Protein AF-A0A1B8G1E6-F1 (afdb_monomer)

Secondary structure (DSSP, 8-state):
-EEHHHHHHHHHHS-HHHHHHHHHHHS-GGGHHHHHHHHHSS-------HHHHHHHHHHHHHHHHHHHHHHHHHHTT-SS---HHHHHHHHHHHHHHHHHHHHHHHHHHHHTT---TTEE--GGGSS-------

Structure (mmCIF, N/CA/C/O backbone):
data_AF-A0A1B8G1E6-F1
#
_entry.id   AF-A0A1B8G1E6-F1
#
loop_
_atom_site.group_PDB
_atom_site.id
_atom_site.type_symbol
_atom_site.label_atom_id
_atom_site.label_alt_id
_atom_site.label_comp_id
_atom_site.label_asym_id
_atom_site.label_entity_id
_atom_site.label_seq_id
_atom_site.pdbx_PDB_ins_code
_atom_site.Cartn_x
_atom_site.Cartn_y
_atom_site.Cartn_z
_atom_site.occupancy
_atom_site.B_iso_or_equiv
_atom_site.auth_seq_id
_atom_site.auth_comp_id
_atom_site.auth_asym_id
_atom_site.auth_atom_id
_atom_site.pdbx_PDB_model_num
ATOM 1 N N . MET A 1 1 ? 8.784 -0.311 16.592 1.00 75.69 1 MET A N 1
ATOM 2 C CA . MET A 1 1 ? 8.170 1.021 16.464 1.00 75.69 1 MET A CA 1
ATOM 3 C C . MET A 1 1 ? 8.830 1.750 15.291 1.00 75.69 1 MET A C 1
ATOM 5 O O . MET A 1 1 ? 10.056 1.735 15.229 1.00 75.69 1 MET A O 1
ATOM 9 N N . ILE A 1 2 ? 8.067 2.287 14.332 1.00 82.50 2 ILE A N 1
ATOM 10 C CA . ILE A 1 2 ? 8.582 2.988 13.132 1.00 82.50 2 ILE A CA 1
ATOM 11 C C . ILE A 1 2 ? 7.886 4.347 12.976 1.00 82.50 2 ILE A C 1
ATOM 13 O O . ILE A 1 2 ? 6.694 4.447 13.227 1.00 82.50 2 ILE A O 1
ATOM 17 N N . GLU A 1 3 ? 8.611 5.392 12.575 1.00 87.62 3 GLU A N 1
ATOM 18 C CA . GLU A 1 3 ? 8.020 6.704 12.260 1.00 87.62 3 GLU A CA 1
ATOM 19 C C . GLU A 1 3 ? 7.188 6.630 10.973 1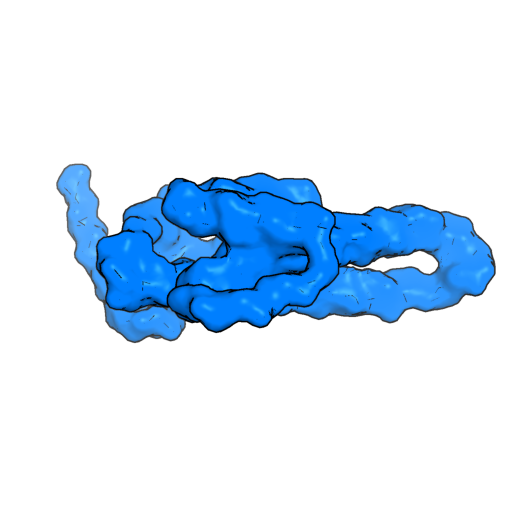.00 87.62 3 GLU A C 1
ATOM 21 O O . GLU A 1 3 ? 7.611 5.984 10.007 1.00 87.62 3 GLU A O 1
ATOM 26 N N . LEU A 1 4 ? 6.048 7.327 10.922 1.00 87.44 4 LEU A N 1
ATOM 27 C CA . LEU A 1 4 ? 5.205 7.386 9.725 1.00 87.44 4 LEU A CA 1
ATOM 28 C C . LEU A 1 4 ? 6.010 7.808 8.491 1.00 87.44 4 LEU A C 1
ATOM 30 O O . LEU A 1 4 ? 6.018 7.100 7.488 1.00 87.44 4 LEU A O 1
ATOM 34 N N . THR A 1 5 ? 6.768 8.901 8.569 1.00 88.56 5 THR A N 1
ATOM 35 C CA . THR A 1 5 ? 7.657 9.338 7.478 1.00 88.56 5 THR A CA 1
ATOM 36 C C . THR A 1 5 ? 8.621 8.249 6.995 1.00 88.56 5 THR A C 1
ATOM 38 O O . THR A 1 5 ? 8.858 8.132 5.788 1.00 88.56 5 THR A O 1
ATOM 41 N N . ARG A 1 6 ? 9.149 7.403 7.892 1.00 89.38 6 ARG A N 1
ATOM 42 C CA . ARG A 1 6 ? 9.995 6.257 7.510 1.00 89.38 6 ARG A CA 1
ATOM 43 C C . ARG A 1 6 ? 9.199 5.152 6.829 1.00 89.38 6 ARG A C 1
ATOM 45 O O . ARG A 1 6 ? 9.698 4.598 5.854 1.00 89.38 6 ARG A O 1
ATOM 52 N N . LEU A 1 7 ? 7.988 4.852 7.295 1.00 90.69 7 LEU A N 1
ATOM 53 C CA . LEU A 1 7 ? 7.088 3.891 6.652 1.00 90.69 7 LEU A CA 1
ATOM 54 C C . LEU A 1 7 ? 6.721 4.338 5.228 1.00 90.69 7 LEU A C 1
ATOM 56 O O . LEU A 1 7 ? 6.852 3.560 4.285 1.00 90.69 7 LEU A O 1
ATOM 60 N N . LEU A 1 8 ? 6.337 5.604 5.049 1.00 91.69 8 LEU A N 1
ATOM 61 C CA . LEU A 1 8 ? 5.992 6.156 3.735 1.00 91.69 8 LEU A CA 1
ATOM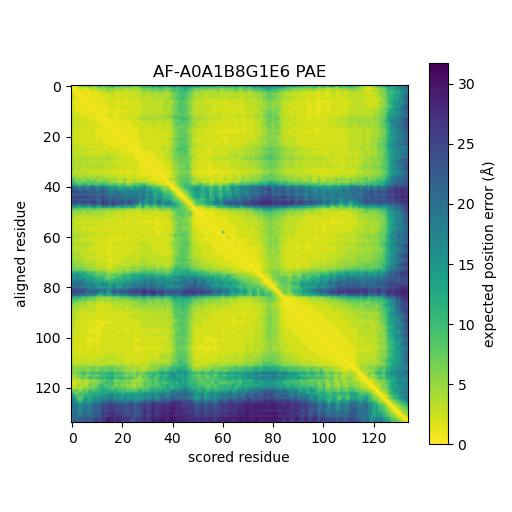 62 C C . LEU A 1 8 ? 7.193 6.145 2.787 1.00 91.69 8 LEU A C 1
ATOM 64 O O . LEU A 1 8 ? 7.067 5.800 1.611 1.00 91.69 8 LEU A O 1
ATOM 68 N N . LYS A 1 9 ? 8.384 6.477 3.299 1.00 91.88 9 LYS A N 1
ATOM 69 C CA . LYS A 1 9 ? 9.626 6.355 2.531 1.00 91.88 9 LYS A CA 1
ATOM 70 C C . LYS A 1 9 ? 9.899 4.903 2.141 1.00 91.88 9 LYS A C 1
ATOM 72 O O . LYS A 1 9 ? 10.250 4.666 0.990 1.00 91.88 9 LYS A O 1
ATOM 77 N N . LEU A 1 10 ? 9.708 3.957 3.063 1.00 92.69 10 LEU A N 1
ATOM 78 C CA . LEU A 1 10 ? 9.895 2.531 2.810 1.00 92.69 10 LEU A CA 1
ATOM 79 C C . LEU A 1 10 ? 8.985 2.053 1.675 1.00 92.69 10 LEU A C 1
ATOM 81 O O . LEU A 1 10 ? 9.486 1.421 0.752 1.00 92.69 10 LEU A O 1
ATOM 85 N N . ILE A 1 11 ? 7.699 2.416 1.684 1.00 92.44 11 ILE A N 1
ATOM 86 C CA . ILE A 1 11 ? 6.756 2.090 0.598 1.00 92.44 11 ILE A CA 1
ATOM 87 C C . ILE A 1 11 ? 7.266 2.628 -0.743 1.00 92.44 11 ILE A C 1
ATOM 89 O O . ILE A 1 11 ? 7.358 1.885 -1.713 1.00 92.44 11 ILE A O 1
ATOM 93 N N . ARG A 1 12 ? 7.686 3.897 -0.790 1.00 92.12 12 ARG A N 1
ATOM 94 C CA . ARG A 1 12 ? 8.155 4.545 -2.028 1.00 92.12 12 ARG A CA 1
ATOM 95 C C . ARG A 1 12 ? 9.404 3.900 -2.631 1.00 92.12 12 ARG A C 1
ATOM 97 O O . ARG A 1 12 ? 9.620 4.010 -3.835 1.00 92.12 12 ARG A O 1
ATOM 104 N N . THR A 1 13 ? 10.241 3.266 -1.810 1.00 92.31 13 THR A N 1
ATOM 105 C CA . THR A 1 13 ? 11.526 2.689 -2.239 1.00 92.31 13 THR A CA 1
ATOM 106 C C . THR A 1 13 ? 11.528 1.168 -2.352 1.00 92.31 13 THR A C 1
ATOM 108 O O . THR A 1 13 ? 12.505 0.612 -2.846 1.00 92.31 13 THR A O 1
ATOM 111 N N . SER A 1 14 ? 10.483 0.495 -1.874 1.00 93.81 14 SER A N 1
ATOM 112 C CA . SER A 1 14 ? 10.404 -0.968 -1.862 1.00 93.81 14 SER A CA 1
ATOM 113 C C . SER A 1 14 ? 9.922 -1.522 -3.201 1.00 93.81 14 SER A C 1
ATOM 115 O O . SER A 1 14 ? 9.303 -0.810 -3.994 1.00 93.81 14 SER A O 1
ATOM 117 N N . ASP A 1 15 ? 10.214 -2.792 -3.469 1.00 93.50 15 ASP A N 1
ATOM 118 C CA . ASP A 1 15 ? 9.558 -3.564 -4.531 1.00 93.50 15 ASP A CA 1
ATOM 119 C C . ASP A 1 15 ? 8.073 -3.819 -4.209 1.00 93.50 15 ASP A C 1
ATOM 121 O O . ASP A 1 15 ? 7.613 -3.608 -3.081 1.00 93.50 15 ASP A O 1
ATOM 125 N N . ALA A 1 16 ? 7.313 -4.249 -5.213 1.00 92.94 16 ALA A N 1
ATOM 126 C CA . ALA A 1 16 ? 5.880 -4.478 -5.117 1.00 92.94 16 ALA A CA 1
ATOM 127 C C . ALA A 1 16 ? 5.523 -5.528 -4.058 1.00 92.94 16 ALA A C 1
ATOM 129 O O . ALA A 1 16 ? 4.612 -5.304 -3.264 1.00 92.94 16 ALA A O 1
ATOM 130 N N . LEU A 1 17 ? 6.277 -6.629 -3.974 1.00 93.62 17 LEU A N 1
ATOM 131 C CA . LEU A 1 17 ? 6.032 -7.687 -2.992 1.00 93.62 17 LEU A CA 1
ATOM 132 C C . LEU A 1 17 ? 6.172 -7.158 -1.560 1.00 93.62 17 LEU A C 1
ATOM 134 O O . LEU A 1 17 ? 5.318 -7.404 -0.707 1.00 93.62 17 LEU A O 1
ATOM 138 N N . SER A 1 18 ? 7.233 -6.402 -1.298 1.00 94.50 18 SER A N 1
ATOM 139 C CA . SER A 1 18 ? 7.480 -5.757 -0.012 1.00 94.50 18 SER A CA 1
ATOM 140 C C . SER A 1 18 ? 6.374 -4.757 0.336 1.00 94.50 18 SER A C 1
ATOM 142 O O . SER A 1 18 ? 5.898 -4.747 1.472 1.00 94.50 18 SER A O 1
ATOM 144 N N . ILE A 1 19 ? 5.908 -3.964 -0.636 1.00 93.00 19 ILE A N 1
ATOM 145 C CA . ILE A 1 19 ? 4.765 -3.051 -0.472 1.00 93.00 19 ILE A CA 1
ATOM 146 C C . ILE A 1 19 ? 3.493 -3.827 -0.109 1.00 93.00 19 ILE A C 1
ATOM 148 O O . ILE A 1 19 ? 2.811 -3.453 0.844 1.00 93.00 19 ILE A O 1
ATOM 152 N N . THR A 1 20 ? 3.201 -4.931 -0.800 1.00 92.81 20 THR A N 1
ATOM 153 C CA . THR A 1 20 ? 2.043 -5.796 -0.524 1.00 92.81 20 THR A CA 1
ATOM 154 C C . THR A 1 20 ? 2.119 -6.426 0.868 1.00 92.81 20 THR A C 1
ATOM 156 O O . THR A 1 20 ? 1.130 -6.429 1.601 1.00 92.81 20 THR A O 1
ATOM 159 N N . ILE A 1 21 ? 3.295 -6.902 1.289 1.00 92.06 21 ILE A N 1
ATOM 160 C CA . ILE A 1 21 ? 3.509 -7.439 2.643 1.00 92.06 21 ILE A CA 1
ATOM 161 C C . ILE A 1 21 ? 3.289 -6.359 3.703 1.00 92.06 21 ILE A C 1
ATOM 163 O O . ILE A 1 21 ? 2.694 -6.641 4.745 1.00 92.06 21 ILE A O 1
ATOM 167 N N . ILE A 1 22 ? 3.778 -5.138 3.460 1.00 91.25 22 ILE A N 1
ATOM 168 C CA . ILE A 1 22 ? 3.547 -4.002 4.353 1.00 91.25 22 ILE A CA 1
ATOM 169 C C . ILE A 1 22 ? 2.044 -3.737 4.434 1.00 91.25 22 ILE A C 1
ATOM 171 O O . ILE A 1 22 ? 1.493 -3.845 5.523 1.00 9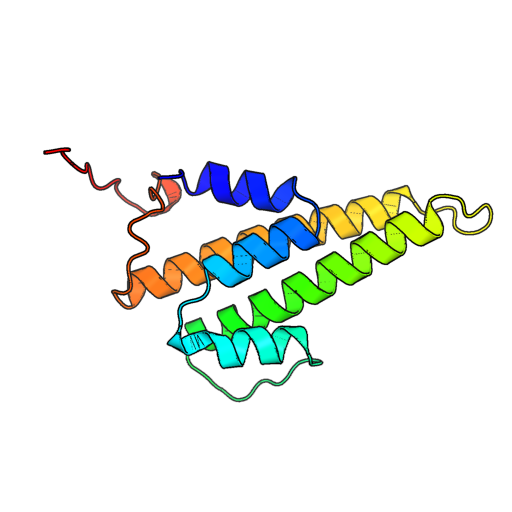1.25 22 ILE A O 1
ATOM 175 N N . ALA A 1 23 ? 1.373 -3.488 3.307 1.00 91.69 23 ALA A N 1
ATOM 176 C CA . ALA A 1 23 ? -0.055 -3.176 3.259 1.00 91.69 23 ALA A CA 1
ATOM 177 C C . ALA A 1 23 ? -0.908 -4.235 3.972 1.00 91.69 23 ALA A C 1
ATOM 179 O O . ALA A 1 23 ? -1.699 -3.903 4.847 1.00 91.69 23 ALA A O 1
ATOM 180 N N . HIS A 1 24 ? -0.666 -5.519 3.713 1.00 90.88 24 HIS A N 1
ATOM 181 C CA . HIS A 1 24 ? -1.398 -6.603 4.368 1.00 90.88 24 HIS A CA 1
ATOM 182 C C . HIS A 1 24 ? -1.188 -6.647 5.899 1.00 90.88 24 HIS A C 1
ATOM 184 O O . HIS A 1 24 ? -2.064 -7.098 6.637 1.00 90.88 24 HIS A O 1
ATOM 190 N N . LYS A 1 25 ? -0.036 -6.190 6.410 1.00 89.44 25 LYS A N 1
ATOM 191 C CA . LYS A 1 25 ? 0.199 -6.045 7.860 1.00 89.44 25 LYS A CA 1
ATOM 192 C C . LYS A 1 25 ? -0.459 -4.797 8.453 1.00 89.44 25 LYS A C 1
ATOM 194 O O . LYS A 1 25 ? -0.731 -4.799 9.649 1.00 89.44 25 LYS A O 1
ATOM 199 N N . LEU A 1 26 ? -0.670 -3.756 7.646 1.00 89.38 26 LEU A N 1
ATOM 200 C CA . LEU A 1 26 ? -1.335 -2.514 8.054 1.00 89.38 26 LEU A CA 1
ATOM 201 C C . LEU A 1 26 ? -2.844 -2.683 8.188 1.00 89.38 26 LEU A C 1
ATOM 203 O O . LEU A 1 26 ? -3.444 -2.094 9.080 1.00 89.38 26 LEU A O 1
ATOM 207 N N . VAL A 1 27 ? -3.446 -3.438 7.267 1.00 90.56 27 VAL A N 1
ATOM 208 C CA . VAL A 1 27 ? -4.900 -3.541 7.150 1.00 90.56 27 VAL A CA 1
ATOM 209 C C . VAL A 1 27 ? -5.495 -4.155 8.413 1.00 90.56 27 VAL A C 1
ATOM 211 O O . VAL A 1 27 ? -5.152 -5.271 8.824 1.00 90.56 27 VAL A O 1
ATOM 214 N N . HIS A 1 28 ? -6.424 -3.413 9.009 1.00 90.25 28 HIS A N 1
ATOM 215 C CA . HIS A 1 28 ? -7.185 -3.840 10.164 1.00 90.25 28 HIS A CA 1
ATOM 216 C C . HIS A 1 28 ? -7.959 -5.129 9.836 1.00 90.25 28 HIS A C 1
ATOM 218 O O . H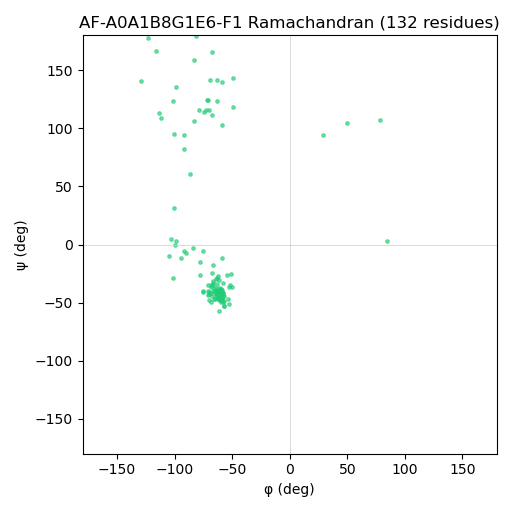IS A 1 28 ? -8.508 -5.253 8.737 1.00 90.25 28 HIS A O 1
ATOM 224 N N . PRO A 1 29 ? -8.047 -6.108 10.760 1.00 89.88 29 PRO A N 1
ATOM 225 C CA . PRO A 1 29 ? -8.686 -7.395 10.486 1.00 89.88 29 PRO A CA 1
ATOM 226 C C . PRO A 1 29 ? -10.100 -7.300 9.899 1.00 89.88 29 PRO A C 1
ATOM 228 O O . PRO A 1 29 ? -10.452 -8.112 9.045 1.00 89.88 29 PRO A O 1
ATOM 231 N N . ALA A 1 30 ? -10.882 -6.299 10.317 1.00 89.69 30 ALA A N 1
ATOM 232 C CA . ALA A 1 30 ? -12.244 -6.079 9.828 1.00 89.69 30 ALA A CA 1
ATOM 233 C C . ALA A 1 30 ? -12.317 -5.661 8.347 1.00 89.69 30 ALA A C 1
ATOM 235 O O . ALA A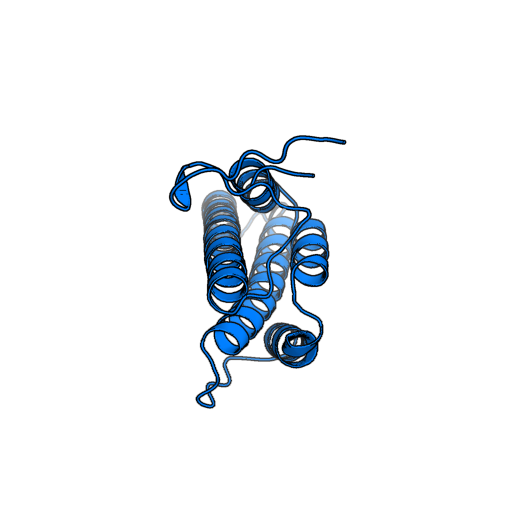 1 30 ? -13.329 -5.925 7.707 1.00 89.69 30 ALA A O 1
ATOM 236 N N . ASP A 1 31 ? -11.253 -5.069 7.797 1.00 90.25 31 ASP A N 1
ATOM 237 C CA . ASP A 1 31 ? -11.233 -4.561 6.418 1.00 90.25 31 ASP A CA 1
ATOM 238 C C . ASP A 1 31 ? -10.471 -5.500 5.464 1.00 90.25 31 ASP A C 1
ATOM 240 O O . ASP A 1 31 ? -10.281 -5.200 4.286 1.00 90.25 31 ASP A O 1
ATOM 244 N N . ARG A 1 32 ? -10.015 -6.665 5.949 1.00 90.88 32 ARG A N 1
ATOM 245 C CA . ARG A 1 32 ? -9.242 -7.620 5.135 1.00 90.88 32 ARG A CA 1
ATOM 246 C C . ARG A 1 32 ? -10.003 -8.119 3.919 1.00 90.88 32 ARG A C 1
ATOM 248 O O . ARG A 1 32 ? -9.404 -8.297 2.866 1.00 90.88 32 ARG A O 1
ATOM 255 N N . ALA A 1 33 ? -11.305 -8.352 4.063 1.00 89.81 33 ALA A N 1
ATOM 256 C CA . ALA A 1 33 ? -12.136 -8.787 2.948 1.00 89.81 33 ALA A CA 1
ATOM 257 C C . ALA A 1 33 ? -12.171 -7.727 1.837 1.00 89.81 33 ALA A C 1
ATOM 259 O O . ALA A 1 33 ? -12.058 -8.068 0.664 1.00 89.81 33 ALA A O 1
ATOM 260 N N . ASP A 1 34 ? -12.259 -6.451 2.217 1.00 90.56 34 ASP A N 1
ATOM 261 C CA . ASP A 1 34 ? -12.250 -5.320 1.292 1.00 90.56 34 ASP A CA 1
ATOM 262 C C . ASP A 1 34 ? -10.873 -5.164 0.622 1.00 90.56 34 ASP A C 1
ATOM 264 O O . ASP A 1 34 ? -10.789 -5.002 -0.594 1.00 90.56 34 ASP A O 1
ATOM 268 N N . PHE A 1 35 ? -9.781 -5.314 1.377 1.00 91.31 35 PHE A N 1
ATOM 269 C CA . PHE A 1 35 ? -8.425 -5.320 0.819 1.00 91.31 35 PHE A CA 1
ATOM 270 C C . PHE A 1 35 ? -8.207 -6.443 -0.209 1.00 91.31 35 PHE A C 1
ATOM 272 O O . PHE A 1 35 ? -7.744 -6.185 -1.322 1.00 91.31 35 PHE A O 1
ATOM 279 N N . GLU A 1 36 ? -8.572 -7.685 0.123 1.00 90.00 36 GLU A N 1
ATOM 280 C CA . GLU A 1 36 ? -8.421 -8.821 -0.797 1.00 90.00 36 GLU A CA 1
ATOM 281 C C . GLU A 1 36 ? -9.343 -8.696 -2.019 1.00 90.00 36 GLU A C 1
ATOM 283 O O . GLU A 1 36 ? -8.941 -9.033 -3.135 1.00 90.00 36 GLU A O 1
ATOM 288 N N . LEU A 1 37 ? -10.550 -8.144 -1.843 1.00 87.81 37 LEU A N 1
ATOM 289 C CA . LEU A 1 37 ? -11.443 -7.824 -2.956 1.00 87.81 37 LEU A CA 1
ATOM 290 C C . LEU A 1 37 ? -10.803 -6.798 -3.901 1.00 87.81 37 LEU A C 1
ATOM 292 O O . LEU A 1 37 ? -10.816 -6.996 -5.116 1.00 87.81 37 LEU A O 1
ATOM 296 N N . GLY A 1 38 ? -10.199 -5.738 -3.354 1.00 83.94 38 GLY A N 1
ATOM 297 C CA . GLY A 1 38 ? -9.475 -4.734 -4.135 1.00 83.94 38 GLY A CA 1
ATOM 298 C C . GLY A 1 38 ? -8.302 -5.337 -4.910 1.00 83.94 38 GLY A C 1
ATOM 299 O O . GLY A 1 38 ? -8.090 -5.028 -6.079 1.00 83.94 38 GLY A O 1
ATOM 300 N N . LYS A 1 39 ? -7.572 -6.272 -4.301 1.00 85.62 39 LYS A N 1
ATOM 301 C CA . LYS A 1 39 ? -6.467 -6.969 -4.967 1.00 85.62 39 LYS A CA 1
ATOM 302 C C . LYS A 1 39 ? -6.938 -7.880 -6.116 1.00 85.62 39 LYS A C 1
ATOM 304 O O . LYS A 1 39 ? -6.204 -8.063 -7.086 1.00 85.62 39 LYS A O 1
ATOM 309 N N . GLY A 1 40 ? -8.143 -8.448 -6.019 1.00 76.56 40 GLY A N 1
ATOM 310 C CA . GLY A 1 40 ? -8.690 -9.410 -6.985 1.00 76.56 40 GLY A CA 1
ATOM 311 C C . GLY A 1 40 ? -9.586 -8.841 -8.097 1.00 76.56 40 GLY A C 1
ATOM 312 O O . GLY A 1 40 ? -9.908 -9.577 -9.029 1.00 76.56 40 GLY A O 1
ATOM 313 N N . GLY A 1 41 ? -10.020 -7.578 -8.017 1.00 64.62 41 GLY A N 1
ATOM 314 C CA . GLY A 1 41 ? -11.078 -7.025 -8.877 1.00 64.62 41 GLY A CA 1
ATOM 315 C C . GLY A 1 41 ? -10.703 -5.781 -9.693 1.00 64.62 41 GLY A C 1
ATOM 316 O O . GLY A 1 41 ? -9.613 -5.227 -9.586 1.00 64.62 41 GLY A O 1
ATOM 317 N N . LEU A 1 42 ? -11.652 -5.312 -10.509 1.00 53.22 42 LEU A N 1
ATOM 318 C CA . LEU A 1 42 ? -11.664 -3.984 -11.134 1.00 53.22 42 LEU A CA 1
ATOM 319 C C . LEU A 1 42 ? -12.844 -3.210 -10.535 1.00 53.22 42 LEU A C 1
ATOM 321 O O . LEU A 1 42 ? -13.984 -3.604 -10.748 1.00 53.22 42 LEU A O 1
ATOM 325 N N . TRP A 1 43 ? -12.533 -2.157 -9.774 1.00 52.81 43 TRP A N 1
ATOM 326 C CA . TRP A 1 43 ? -13.424 -1.108 -9.251 1.00 52.81 43 TRP A CA 1
ATOM 327 C C . TRP A 1 43 ? -14.892 -1.513 -9.003 1.00 52.81 43 TRP A C 1
ATOM 329 O O . TRP A 1 43 ? -15.750 -1.391 -9.877 1.00 52.81 43 TRP A O 1
ATOM 339 N N . VAL A 1 44 ? -15.200 -1.908 -7.767 1.00 49.41 44 VAL A N 1
ATOM 340 C CA . VAL A 1 44 ? -16.578 -2.008 -7.260 1.00 49.41 44 VAL A CA 1
ATOM 341 C C . VAL A 1 44 ? -16.769 -0.925 -6.199 1.00 49.41 44 VAL A C 1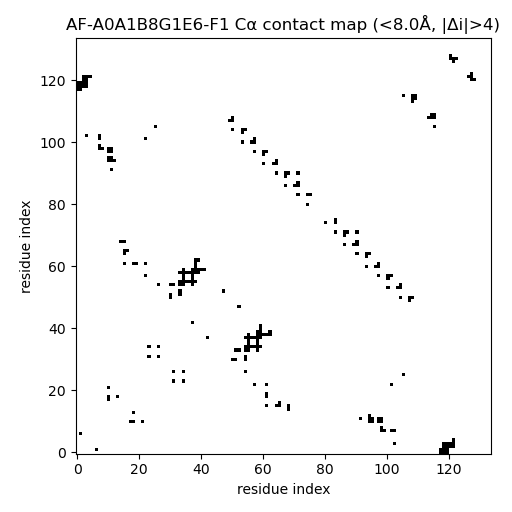
ATOM 343 O O . VAL A 1 44 ? -16.177 -1.000 -5.127 1.00 49.41 44 VAL A O 1
ATOM 346 N N . SER A 1 45 ? -17.558 0.103 -6.519 1.00 49.34 45 SER A N 1
ATOM 347 C CA . SER A 1 45 ? -18.016 1.109 -5.555 1.00 49.34 45 SER A CA 1
ATOM 348 C C . SER A 1 45 ? -19.445 0.761 -5.155 1.00 49.34 45 SER A C 1
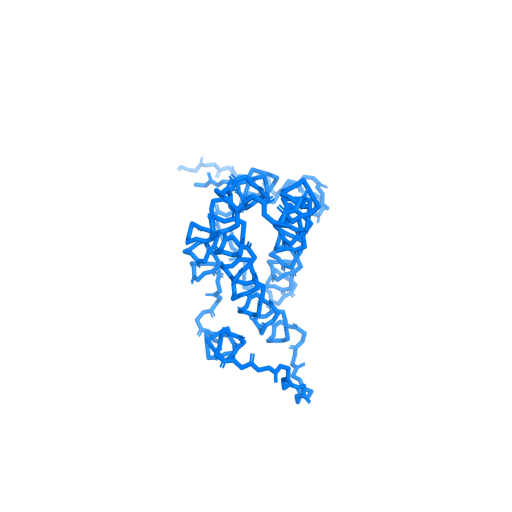ATOM 350 O O . SER A 1 45 ? -20.406 1.113 -5.837 1.00 49.34 45 SER A O 1
ATOM 352 N N . GLU A 1 46 ? -19.582 0.040 -4.050 1.00 51.53 46 GLU A N 1
ATOM 353 C CA . GLU A 1 46 ? -20.789 0.128 -3.234 1.00 51.53 46 GLU A CA 1
ATOM 354 C C . GLU A 1 46 ? -20.448 1.067 -2.078 1.00 51.53 46 GLU A C 1
ATOM 356 O O . GLU A 1 46 ? -19.344 1.002 -1.555 1.00 51.53 46 GLU A O 1
ATOM 361 N N . ARG A 1 47 ? -21.333 2.006 -1.733 1.00 53.72 47 ARG A N 1
ATOM 362 C CA . ARG A 1 47 ? -21.068 3.038 -0.716 1.00 53.72 47 ARG A CA 1
ATOM 363 C C . ARG A 1 47 ? -20.753 2.385 0.632 1.00 53.72 47 ARG A C 1
ATOM 365 O O . ARG A 1 47 ? -21.677 1.948 1.319 1.00 53.72 47 ARG A O 1
ATOM 372 N N . VAL A 1 48 ? -19.481 2.336 1.015 1.00 59.69 48 VAL A N 1
ATOM 373 C CA . VAL A 1 48 ? -19.039 1.818 2.315 1.00 59.69 48 VAL A CA 1
ATOM 374 C C . VAL A 1 48 ? -18.382 2.940 3.119 1.00 59.69 48 VAL A C 1
ATOM 376 O O . VAL A 1 48 ? -18.115 4.015 2.593 1.00 59.69 48 VAL A O 1
ATOM 379 N N . SER A 1 49 ? -18.163 2.734 4.420 1.00 74.25 49 SER A N 1
ATOM 380 C CA . SER A 1 49 ? -17.372 3.655 5.239 1.00 74.25 49 SER A CA 1
ATOM 381 C C . SER A 1 49 ? -16.034 3.986 4.563 1.00 74.25 49 SER A C 1
ATOM 383 O O . SER A 1 49 ? -15.406 3.112 3.962 1.00 74.25 49 SER A O 1
ATOM 385 N N . TRP A 1 50 ? -15.576 5.235 4.706 1.00 82.06 50 TRP A N 1
ATOM 386 C CA . TRP A 1 50 ? -14.335 5.738 4.098 1.00 82.06 50 TRP A CA 1
ATOM 387 C C . TRP A 1 50 ? -13.122 4.833 4.363 1.00 82.06 50 TRP A C 1
ATOM 389 O O . TRP A 1 50 ? -12.308 4.612 3.470 1.00 82.06 50 TRP A O 1
ATOM 399 N N . ARG A 1 51 ? -13.030 4.225 5.555 1.00 86.81 51 ARG A N 1
ATOM 400 C CA . ARG A 1 51 ? -11.978 3.252 5.884 1.00 86.81 51 ARG A CA 1
ATOM 401 C C . ARG A 1 51 ? -11.992 2.015 4.976 1.00 86.81 51 ARG A C 1
ATOM 403 O O . ARG A 1 51 ? -10.937 1.585 4.516 1.00 86.81 51 ARG A O 1
ATOM 410 N N . ARG A 1 52 ? -13.169 1.447 4.695 1.00 87.31 52 ARG A N 1
ATOM 411 C CA . ARG A 1 52 ? -13.314 0.261 3.830 1.00 87.31 52 ARG A CA 1
ATOM 412 C C . ARG A 1 52 ? -13.035 0.602 2.365 1.00 87.31 52 ARG A C 1
ATOM 414 O O . ARG A 1 52 ? -12.416 -0.195 1.665 1.00 87.31 52 ARG A O 1
ATOM 421 N N . GLU A 1 53 ? -13.393 1.809 1.924 1.00 88.31 53 GLU A N 1
ATOM 422 C CA . GLU A 1 53 ? -12.999 2.326 0.604 1.00 88.31 53 GLU A CA 1
ATOM 423 C C . GLU A 1 53 ? -11.474 2.484 0.478 1.00 88.31 53 GLU A C 1
ATOM 425 O O . GLU A 1 53 ? -10.892 2.104 -0.538 1.00 88.31 53 GLU A O 1
ATOM 430 N N . LEU A 1 54 ? -10.802 2.957 1.530 1.00 89.56 54 LEU A N 1
ATOM 431 C CA . LEU A 1 54 ? -9.340 3.028 1.568 1.00 89.56 54 LEU A CA 1
ATOM 432 C C . LEU A 1 54 ? -8.691 1.638 1.610 1.00 89.56 54 LEU A C 1
ATOM 434 O O . LEU A 1 54 ? -7.681 1.425 0.946 1.00 89.56 54 LEU A O 1
ATOM 438 N N . ALA A 1 55 ? -9.280 0.664 2.311 1.00 90.62 55 ALA A N 1
ATOM 439 C CA . ALA A 1 55 ? -8.809 -0.723 2.280 1.00 90.62 55 ALA A CA 1
ATOM 440 C C . ALA A 1 55 ? -8.913 -1.334 0.870 1.00 90.62 55 ALA A C 1
ATOM 442 O O . ALA A 1 55 ? -7.964 -1.969 0.405 1.00 90.62 55 ALA A O 1
ATOM 443 N N . LEU A 1 56 ? -10.015 -1.075 0.154 1.00 90.56 56 LEU A N 1
ATOM 444 C CA . LEU A 1 56 ? -10.153 -1.420 -1.266 1.00 90.56 56 LEU A CA 1
ATOM 445 C C . LEU A 1 56 ? -9.057 -0.751 -2.103 1.00 90.56 56 LEU A C 1
ATOM 447 O O . LEU A 1 56 ? -8.377 -1.425 -2.878 1.00 90.56 56 LEU A O 1
ATOM 451 N N . ALA A 1 57 ? -8.857 0.560 -1.931 1.00 90.19 57 ALA A N 1
ATOM 452 C CA . ALA A 1 57 ? -7.838 1.329 -2.641 1.00 90.19 57 ALA A CA 1
ATOM 453 C C . ALA A 1 57 ? -6.419 0.795 -2.392 1.00 90.19 57 ALA A C 1
ATOM 455 O O . ALA A 1 57 ? -5.637 0.703 -3.339 1.00 90.19 57 ALA A O 1
ATOM 456 N N . LEU A 1 58 ? -6.103 0.371 -1.163 1.00 92.50 58 LEU A N 1
ATOM 457 C CA . LEU A 1 58 ? -4.842 -0.300 -0.834 1.00 92.50 58 LEU A CA 1
ATOM 458 C C . LEU A 1 58 ? -4.675 -1.600 -1.626 1.00 92.50 58 LEU A C 1
ATOM 460 O O . LEU A 1 58 ? -3.616 -1.825 -2.210 1.00 92.50 58 LEU A O 1
ATOM 464 N N . GLY A 1 59 ? -5.717 -2.435 -1.682 1.00 91.00 59 GLY A N 1
ATOM 465 C CA . GLY A 1 59 ? -5.704 -3.680 -2.452 1.00 91.00 59 GLY A CA 1
ATOM 466 C C . GLY A 1 59 ? -5.462 -3.439 -3.944 1.00 91.00 59 GLY A C 1
ATOM 467 O O . GLY A 1 59 ? -4.575 -4.054 -4.544 1.00 91.00 59 GLY A O 1
ATOM 468 N N . TYR A 1 60 ? -6.190 -2.482 -4.531 1.00 90.00 60 TYR A N 1
ATOM 469 C CA . TYR A 1 60 ? -5.995 -2.070 -5.925 1.00 90.00 60 TYR A CA 1
ATOM 470 C C . TYR A 1 60 ? -4.587 -1.516 -6.168 1.00 90.00 60 TYR A C 1
ATOM 472 O O . TYR A 1 60 ? -3.966 -1.842 -7.182 1.00 90.00 60 TYR A O 1
ATOM 480 N N . GLY A 1 61 ? -4.081 -0.695 -5.245 1.00 91.44 61 GLY A N 1
ATOM 481 C CA . GLY A 1 61 ? -2.743 -0.116 -5.296 1.00 91.44 61 GLY A CA 1
ATOM 482 C C . GLY A 1 61 ? -1.659 -1.190 -5.332 1.00 91.44 61 GLY A C 1
ATOM 483 O O . GLY A 1 61 ? -0.793 -1.144 -6.204 1.00 91.44 61 GLY A O 1
ATOM 484 N N . CYS A 1 62 ? -1.752 -2.211 -4.473 1.00 93.62 62 CYS A N 1
ATOM 485 C CA . CYS A 1 62 ? -0.842 -3.360 -4.486 1.00 93.62 62 CYS A CA 1
ATOM 486 C C . CYS A 1 62 ? -0.832 -4.067 -5.849 1.00 93.62 62 CYS A C 1
ATOM 488 O O . CYS A 1 62 ? 0.222 -4.185 -6.473 1.00 93.62 62 CYS A O 1
ATOM 490 N N . ALA A 1 63 ? -2.005 -4.446 -6.365 1.00 91.00 63 ALA A N 1
ATOM 491 C CA . ALA A 1 63 ? -2.112 -5.105 -7.668 1.00 91.00 63 ALA A CA 1
ATOM 492 C C . ALA A 1 63 ? -1.659 -4.205 -8.838 1.00 91.00 63 ALA A C 1
ATOM 494 O O . ALA A 1 63 ? -1.217 -4.691 -9.882 1.00 91.00 63 ALA A O 1
ATOM 495 N N . GLY A 1 64 ? -1.809 -2.885 -8.709 1.00 90.00 64 GLY A N 1
ATOM 496 C CA . GLY A 1 64 ? -1.333 -1.903 -9.681 1.00 90.00 64 GLY A CA 1
ATOM 497 C C . GLY A 1 64 ? 0.191 -1.803 -9.709 1.00 90.00 64 GLY A C 1
ATOM 498 O O . GLY A 1 64 ? 0.788 -1.868 -10.784 1.00 90.00 64 GLY A O 1
ATOM 499 N N . VAL A 1 65 ? 0.823 -1.699 -8.536 1.00 93.00 65 VAL A N 1
ATOM 500 C CA . VAL A 1 65 ? 2.285 -1.632 -8.402 1.00 93.00 65 VAL A CA 1
ATOM 501 C C . VAL A 1 65 ? 2.940 -2.936 -8.861 1.00 93.00 65 VAL A C 1
ATOM 503 O O . VAL A 1 65 ? 3.933 -2.872 -9.581 1.00 93.00 65 VAL A O 1
ATOM 506 N N . GLU A 1 66 ? 2.366 -4.097 -8.525 1.00 92.44 66 GLU A N 1
ATOM 507 C CA . GLU A 1 66 ? 2.838 -5.413 -8.993 1.00 92.44 66 GLU A CA 1
ATOM 508 C C . GLU A 1 66 ? 2.863 -5.479 -10.527 1.00 92.44 66 GLU A C 1
ATOM 510 O O . GLU A 1 66 ? 3.917 -5.702 -11.124 1.00 92.44 66 GLU A O 1
ATOM 515 N N . ARG A 1 67 ? 1.741 -5.159 -11.184 1.00 90.00 67 ARG A N 1
ATOM 516 C CA . ARG A 1 67 ? 1.655 -5.144 -12.655 1.00 90.00 67 ARG A CA 1
ATOM 517 C C . ARG A 1 67 ? 2.599 -4.130 -13.299 1.00 90.00 67 ARG A C 1
ATOM 519 O O . ARG A 1 67 ? 3.174 -4.403 -14.352 1.00 90.00 67 ARG A O 1
ATOM 526 N N . ALA A 1 68 ? 2.755 -2.953 -12.695 1.00 89.62 68 ALA A N 1
ATOM 527 C CA . ALA A 1 68 ? 3.670 -1.933 -13.196 1.00 89.62 68 ALA A CA 1
ATOM 528 C C . ALA A 1 68 ? 5.136 -2.387 -13.093 1.00 89.62 68 ALA A C 1
ATOM 530 O O . ALA A 1 68 ? 5.917 -2.161 -14.018 1.00 89.62 68 ALA A O 1
ATOM 531 N N . GLU A 1 69 ? 5.514 -3.059 -12.005 1.00 91.81 69 GLU A N 1
ATOM 532 C CA . GLU A 1 69 ? 6.867 -3.582 -11.816 1.00 91.81 69 GLU A CA 1
ATOM 533 C C . GLU A 1 69 ? 7.163 -4.753 -12.765 1.00 91.81 69 GLU A C 1
ATOM 535 O O . GLU A 1 69 ? 8.206 -4.753 -13.423 1.00 91.81 69 GLU A O 1
ATOM 540 N N . GLU A 1 70 ? 6.216 -5.676 -12.949 1.00 89.44 70 GLU A N 1
ATOM 541 C CA . GLU A 1 70 ? 6.295 -6.735 -13.966 1.00 89.44 70 GLU A CA 1
ATOM 542 C C . GLU A 1 70 ? 6.442 -6.162 -15.384 1.00 89.44 70 GLU A C 1
ATOM 544 O O . GLU A 1 70 ? 7.250 -6.644 -16.185 1.00 89.44 70 GLU A O 1
ATOM 549 N N . ALA A 1 71 ? 5.703 -5.096 -15.707 1.00 86.69 71 ALA A N 1
ATOM 550 C CA . ALA A 1 71 ? 5.815 -4.412 -16.991 1.00 86.69 71 ALA A CA 1
ATOM 551 C C . ALA A 1 71 ? 7.197 -3.761 -17.182 1.00 86.69 71 ALA A C 1
ATOM 553 O O . ALA A 1 71 ? 7.754 -3.819 -18.280 1.00 86.69 71 ALA A O 1
ATOM 554 N N . VAL A 1 72 ? 7.779 -3.170 -16.134 1.00 87.94 72 VAL A N 1
ATOM 555 C CA . VAL A 1 72 ? 9.139 -2.609 -16.185 1.00 87.94 72 VAL A CA 1
ATOM 556 C C . VAL A 1 72 ? 10.176 -3.712 -16.387 1.00 87.94 72 VAL A C 1
ATOM 558 O O . VAL A 1 72 ? 11.050 -3.571 -17.245 1.00 87.94 72 VAL A O 1
ATOM 561 N N . GLU A 1 73 ? 10.095 -4.807 -15.630 1.00 86.81 73 GLU A N 1
ATOM 562 C CA . GLU A 1 73 ? 11.081 -5.889 -15.707 1.00 86.81 73 GLU A CA 1
ATOM 563 C C . GLU A 1 73 ? 10.986 -6.669 -17.026 1.00 86.81 73 GLU A C 1
ATOM 565 O O . GLU A 1 73 ? 12.014 -6.923 -17.657 1.00 86.81 73 GLU A O 1
ATOM 570 N N . SER A 1 74 ? 9.777 -6.952 -17.521 1.00 84.75 74 SER A N 1
ATOM 571 C CA . SER A 1 74 ? 9.572 -7.618 -18.819 1.00 84.75 74 SER A CA 1
ATOM 572 C C . SER A 1 74 ? 10.081 -6.793 -20.009 1.00 84.75 74 SER A C 1
ATOM 574 O O . SER A 1 74 ? 10.616 -7.349 -20.970 1.00 84.75 74 SER A O 1
ATOM 576 N N . ASN A 1 75 ? 9.982 -5.461 -19.945 1.00 81.44 75 ASN A N 1
ATOM 577 C CA . ASN A 1 75 ? 10.415 -4.569 -21.026 1.00 81.44 75 ASN A CA 1
ATOM 578 C C . ASN A 1 75 ? 11.866 -4.092 -20.902 1.00 81.44 75 ASN A C 1
ATOM 580 O O . ASN A 1 75 ? 12.392 -3.479 -21.830 1.00 81.44 75 ASN A O 1
ATOM 584 N N . LYS A 1 76 ? 12.552 -4.412 -19.803 1.00 77.12 76 LYS A N 1
ATOM 585 C CA . LYS A 1 76 ? 13.924 -3.968 -19.511 1.00 77.12 76 LYS A CA 1
ATOM 586 C C . LYS A 1 76 ? 14.948 -4.364 -20.576 1.00 77.12 76 LYS A C 1
ATOM 588 O O . LYS A 1 76 ? 15.895 -3.620 -20.813 1.00 77.12 76 LYS A O 1
ATOM 593 N N . ALA A 1 77 ? 14.756 -5.520 -21.213 1.00 71.44 77 ALA A N 1
ATOM 594 C CA . ALA A 1 77 ? 15.608 -6.033 -22.289 1.00 71.44 77 ALA A CA 1
ATOM 595 C C . ALA A 1 77 ? 15.029 -5.791 -23.698 1.00 71.44 77 ALA A C 1
ATOM 597 O O . ALA A 1 77 ? 15.637 -6.184 -24.699 1.00 71.44 77 ALA A O 1
ATOM 598 N N . SER A 1 78 ? 13.849 -5.170 -23.799 1.00 70.12 78 SER A N 1
ATOM 599 C CA . SER A 1 78 ? 13.165 -4.976 -25.074 1.00 70.12 78 SER A CA 1
ATOM 600 C C . SER A 1 78 ? 13.882 -3.931 -25.925 1.00 70.12 78 SER A C 1
ATOM 602 O O . SER A 1 78 ? 14.068 -2.787 -25.523 1.00 70.12 78 SER A O 1
ATOM 604 N N . ARG A 1 79 ? 14.254 -4.310 -27.153 1.00 62.06 79 ARG A N 1
ATOM 605 C CA . ARG A 1 79 ? 14.812 -3.381 -28.153 1.00 62.06 79 ARG A CA 1
ATOM 606 C C . ARG A 1 79 ? 13.747 -2.513 -28.834 1.00 62.06 79 ARG A C 1
ATOM 608 O O . ARG A 1 79 ? 14.094 -1.534 -29.491 1.00 62.06 79 ARG A O 1
ATOM 615 N N . TRP A 1 80 ? 12.473 -2.881 -28.694 1.00 62.06 80 TRP A N 1
ATOM 616 C CA . TRP A 1 80 ? 11.340 -2.247 -29.375 1.00 62.06 80 TRP A CA 1
ATOM 617 C C . TRP A 1 80 ? 10.577 -1.279 -28.468 1.00 62.06 80 TRP A C 1
ATOM 619 O O . TRP A 1 80 ? 10.036 -0.285 -28.949 1.00 62.06 80 TRP A O 1
ATOM 629 N N . VAL A 1 81 ? 10.578 -1.526 -27.156 1.00 64.12 81 VAL A N 1
ATOM 630 C CA . VAL A 1 81 ? 9.947 -0.653 -26.160 1.00 64.12 81 VAL A CA 1
ATOM 631 C C . VAL A 1 81 ? 10.989 0.346 -25.654 1.00 64.12 81 VAL A C 1
ATOM 633 O O . VAL A 1 81 ? 11.771 0.066 -24.755 1.00 64.12 81 VAL A O 1
ATOM 636 N N . LYS A 1 82 ? 11.023 1.530 -26.275 1.00 54.88 82 LYS A N 1
ATOM 637 C CA . LYS A 1 82 ? 11.973 2.613 -25.951 1.00 54.88 82 LYS A CA 1
ATOM 638 C C . LYS A 1 82 ? 11.652 3.382 -24.657 1.00 54.88 82 LYS A C 1
ATOM 640 O O . LYS A 1 82 ? 12.449 4.228 -24.262 1.00 54.88 82 LYS A O 1
ATOM 645 N N . SER A 1 83 ? 10.529 3.119 -23.986 1.00 57.88 83 SER A N 1
ATOM 646 C CA . SER A 1 83 ? 10.036 3.943 -22.869 1.00 57.88 83 SER A CA 1
ATOM 647 C C . SER A 1 83 ? 10.322 3.377 -21.472 1.00 57.88 83 SER A C 1
ATOM 649 O O . SER A 1 83 ? 9.579 3.648 -20.530 1.00 57.88 83 SER A O 1
ATOM 651 N N . SER A 1 84 ? 11.435 2.655 -21.276 1.00 66.38 84 SER A N 1
ATOM 652 C CA . SER A 1 84 ? 11.814 2.152 -19.942 1.00 66.38 84 SER A CA 1
ATOM 653 C C . SER A 1 84 ? 11.895 3.260 -18.881 1.00 66.38 84 SER A C 1
ATOM 655 O O . SER A 1 84 ? 11.761 2.987 -17.694 1.00 66.38 84 SER A O 1
ATOM 657 N N . ALA A 1 85 ? 12.151 4.510 -19.287 1.00 75.12 85 ALA A N 1
ATOM 658 C CA . ALA A 1 85 ? 12.173 5.668 -18.395 1.00 75.12 85 ALA A CA 1
ATOM 659 C C . ALA A 1 85 ? 10.767 6.128 -17.972 1.00 75.12 85 ALA A C 1
ATOM 661 O O . ALA A 1 85 ? 10.573 6.434 -16.797 1.00 75.12 85 ALA A O 1
ATOM 662 N N . ASP A 1 86 ? 9.799 6.137 -18.891 1.00 81.56 86 ASP A N 1
ATOM 663 C CA . ASP A 1 86 ? 8.418 6.527 -18.586 1.00 81.56 86 ASP A CA 1
ATOM 664 C C . ASP A 1 86 ? 7.740 5.454 -17.736 1.00 81.56 86 ASP A C 1
ATOM 666 O O . ASP A 1 86 ? 7.192 5.775 -16.693 1.00 81.56 86 ASP A O 1
ATOM 670 N N . GLN A 1 87 ? 7.923 4.168 -18.057 1.00 83.75 87 GLN A N 1
ATOM 671 C CA . GLN A 1 87 ? 7.399 3.068 -17.234 1.00 83.75 87 GLN A CA 1
ATOM 672 C C . GLN A 1 87 ? 7.978 3.073 -15.809 1.00 83.75 87 GLN A C 1
ATOM 674 O O . GLN A 1 87 ? 7.272 2.803 -14.842 1.00 83.75 87 GLN A O 1
ATOM 679 N N . ARG A 1 88 ? 9.265 3.418 -15.648 1.00 84.62 88 ARG A N 1
ATOM 680 C CA . ARG A 1 88 ? 9.875 3.590 -14.317 1.00 84.62 88 ARG A CA 1
ATOM 681 C C . ARG A 1 88 ? 9.328 4.809 -13.582 1.00 84.62 88 ARG A C 1
ATOM 683 O O . ARG A 1 88 ? 9.216 4.768 -12.359 1.00 84.62 88 ARG A O 1
ATOM 690 N N . ARG A 1 89 ? 9.011 5.887 -14.302 1.00 86.12 89 ARG A N 1
ATOM 691 C CA . ARG A 1 89 ? 8.363 7.071 -13.729 1.00 86.12 89 ARG A CA 1
ATOM 692 C C . ARG A 1 89 ? 6.943 6.741 -13.286 1.00 86.12 89 ARG A C 1
ATOM 694 O O . ARG A 1 89 ? 6.585 7.095 -12.171 1.00 86.12 89 ARG A O 1
ATOM 701 N N . ASP A 1 90 ? 6.190 6.018 -14.103 1.00 87.44 90 ASP A N 1
ATOM 702 C CA . ASP A 1 90 ? 4.846 5.552 -13.771 1.00 87.44 90 ASP A CA 1
ATOM 703 C C . ASP A 1 90 ? 4.885 4.632 -12.549 1.00 87.44 90 ASP A C 1
ATOM 705 O O . ASP A 1 90 ? 4.133 4.846 -11.605 1.00 87.44 90 ASP A O 1
ATOM 709 N N . LEU A 1 91 ? 5.830 3.685 -12.494 1.00 90.12 91 LEU A N 1
ATOM 710 C CA . LEU A 1 91 ? 6.047 2.846 -11.313 1.00 90.12 91 LEU A CA 1
ATOM 711 C C . LEU A 1 91 ? 6.357 3.687 -10.065 1.00 90.12 91 LEU A C 1
ATOM 713 O O . LEU A 1 91 ? 5.801 3.432 -9.000 1.00 90.12 91 LEU A O 1
ATOM 717 N N . LEU A 1 92 ? 7.216 4.704 -10.181 1.00 90.50 92 LEU A N 1
ATOM 718 C CA . LEU A 1 92 ? 7.508 5.612 -9.070 1.00 90.50 92 LEU A CA 1
ATOM 719 C C . LEU A 1 92 ? 6.251 6.364 -8.612 1.00 90.50 92 LEU A C 1
ATOM 721 O O . LEU A 1 92 ? 6.014 6.460 -7.411 1.00 90.50 92 LEU A O 1
ATOM 725 N N . LEU A 1 93 ? 5.439 6.866 -9.546 1.00 90.19 93 LEU A N 1
ATOM 726 C CA . LEU A 1 93 ? 4.182 7.550 -9.238 1.00 90.19 93 LEU A CA 1
ATOM 727 C C . LEU A 1 93 ? 3.195 6.613 -8.534 1.00 90.19 93 LEU A C 1
ATOM 729 O O . LEU A 1 93 ? 2.634 6.996 -7.514 1.00 90.19 93 LEU A O 1
ATOM 733 N N . GLN A 1 94 ? 3.060 5.368 -8.995 1.00 91.12 94 GLN A N 1
ATOM 734 C CA . GLN A 1 94 ? 2.229 4.356 -8.333 1.00 91.12 94 GLN A CA 1
ATOM 735 C C . GLN A 1 94 ? 2.704 4.082 -6.897 1.00 91.12 94 GLN A C 1
ATOM 737 O O . GLN A 1 94 ? 1.895 4.027 -5.975 1.00 91.12 94 GLN A O 1
ATOM 742 N N . LYS A 1 95 ? 4.023 3.992 -6.668 1.00 92.00 95 LYS A N 1
ATOM 743 C CA . LYS A 1 95 ? 4.593 3.830 -5.317 1.00 92.00 95 LYS A CA 1
ATOM 744 C C . LYS A 1 95 ? 4.365 5.063 -4.427 1.00 92.00 95 LYS A C 1
ATOM 746 O O . LYS A 1 95 ? 4.192 4.919 -3.218 1.00 92.00 95 LYS A O 1
ATOM 751 N N . VAL A 1 96 ? 4.346 6.272 -4.998 1.00 92.06 96 VAL A N 1
ATOM 752 C CA . VAL A 1 96 ? 3.992 7.507 -4.273 1.00 92.06 96 VAL A CA 1
ATOM 753 C C . VAL A 1 96 ? 2.517 7.508 -3.887 1.00 92.06 96 VAL A C 1
ATOM 755 O O . VAL A 1 96 ? 2.228 7.702 -2.709 1.00 92.06 96 VAL A O 1
ATOM 758 N N . MET A 1 97 ? 1.620 7.212 -4.830 1.00 91.06 97 MET A N 1
ATOM 759 C CA . MET A 1 97 ? 0.181 7.105 -4.569 1.00 91.06 97 MET A CA 1
ATOM 760 C C . MET A 1 97 ? -0.110 6.045 -3.506 1.00 91.06 97 MET A C 1
ATOM 762 O O . MET A 1 97 ? -0.883 6.284 -2.589 1.00 91.06 97 MET A O 1
ATOM 766 N N . MET A 1 98 ? 0.572 4.898 -3.555 1.00 93.56 98 MET A N 1
ATOM 767 C CA . MET A 1 98 ? 0.423 3.861 -2.534 1.00 93.56 98 MET A CA 1
ATOM 768 C C . MET A 1 98 ? 0.795 4.365 -1.133 1.00 93.56 98 MET A C 1
ATOM 770 O O . MET A 1 98 ? 0.131 4.035 -0.154 1.00 93.56 98 MET A O 1
ATOM 774 N N . ALA A 1 99 ? 1.843 5.185 -1.020 1.00 91.12 99 ALA A N 1
ATOM 775 C CA . ALA A 1 99 ? 2.205 5.793 0.256 1.00 91.12 99 ALA A CA 1
ATOM 776 C C . ALA A 1 99 ? 1.133 6.783 0.746 1.00 91.12 99 ALA A C 1
ATOM 778 O O . ALA A 1 99 ? 0.857 6.828 1.940 1.00 91.12 99 ALA A O 1
ATOM 779 N N . GLU A 1 100 ? 0.513 7.547 -0.154 1.00 90.94 100 GLU A N 1
ATOM 780 C CA . GLU A 1 100 ? -0.585 8.464 0.188 1.00 90.94 100 GLU A CA 1
ATOM 781 C C . GLU A 1 100 ? -1.816 7.699 0.687 1.00 90.94 100 GLU A C 1
ATOM 783 O O . GLU A 1 100 ? -2.307 7.992 1.774 1.00 90.94 100 GLU A O 1
ATOM 788 N N . VAL A 1 101 ? -2.230 6.639 -0.014 1.00 91.44 101 VAL A N 1
ATOM 789 C CA . VAL A 1 101 ? -3.357 5.794 0.417 1.00 91.44 101 VAL A CA 1
ATOM 790 C C . VAL A 1 101 ? -3.066 5.127 1.767 1.00 91.44 101 VAL A C 1
ATOM 792 O O . VAL A 1 101 ? -3.944 5.057 2.624 1.00 91.44 101 VAL A O 1
ATOM 795 N N . VAL A 1 102 ? -1.827 4.677 2.013 1.00 91.88 102 VAL A N 1
ATOM 796 C CA . VAL A 1 102 ? -1.427 4.161 3.335 1.00 91.88 102 VAL A CA 1
ATOM 797 C C . VAL A 1 102 ? -1.556 5.231 4.415 1.00 91.88 102 VAL A C 1
ATOM 799 O O . VAL A 1 102 ? -2.060 4.943 5.499 1.00 91.88 102 VAL A O 1
ATOM 802 N N . GLN A 1 103 ? -1.106 6.455 4.144 1.00 91.12 103 GLN A N 1
ATOM 803 C CA . GLN A 1 103 ? -1.225 7.551 5.097 1.00 91.12 103 GLN A CA 1
ATOM 804 C C . GLN A 1 103 ? -2.693 7.849 5.429 1.00 91.12 103 GLN A C 1
ATOM 806 O O . GLN A 1 103 ? -3.026 7.980 6.605 1.00 91.12 103 GLN A O 1
ATOM 811 N N . GLU A 1 104 ? -3.557 7.927 4.416 1.00 90.19 104 GLU A N 1
ATOM 812 C CA . GLU A 1 104 ? -4.992 8.174 4.586 1.00 90.19 104 GLU A CA 1
ATOM 813 C C . GLU A 1 104 ? -5.683 7.041 5.349 1.00 90.19 104 GLU A C 1
ATOM 815 O O . GLU A 1 104 ? -6.465 7.299 6.262 1.00 90.19 104 GLU A O 1
ATOM 820 N N . TYR A 1 105 ? -5.358 5.784 5.039 1.00 91.25 105 TYR A N 1
ATOM 821 C CA . TYR A 1 105 ? -5.926 4.628 5.733 1.00 91.25 105 TYR A CA 1
ATOM 822 C C . TYR A 1 105 ? -5.579 4.627 7.225 1.00 91.25 105 TYR A C 1
ATOM 824 O O . TYR A 1 105 ? -6.456 4.466 8.074 1.00 91.25 105 TYR A O 1
ATOM 832 N N . LEU A 1 106 ? -4.305 4.861 7.555 1.00 90.31 106 LEU A N 1
ATOM 833 C CA . LEU A 1 106 ? -3.864 4.960 8.945 1.00 90.31 106 LEU A CA 1
ATOM 834 C C . LEU A 1 106 ? -4.535 6.143 9.656 1.00 90.31 106 LEU A C 1
ATOM 836 O O . LEU A 1 106 ? -4.864 6.039 10.837 1.00 90.31 106 LEU A O 1
ATOM 840 N N . TYR A 1 107 ? -4.723 7.266 8.957 1.00 88.00 107 TYR A N 1
ATOM 841 C CA . TYR A 1 107 ? -5.410 8.430 9.511 1.00 88.00 107 TYR A CA 1
ATOM 842 C C . TYR A 1 107 ? -6.862 8.095 9.869 1.00 88.00 107 TYR A C 1
ATOM 844 O O . TYR A 1 107 ? -7.287 8.372 10.988 1.00 88.00 107 TYR A O 1
ATOM 852 N N . MET A 1 108 ? -7.588 7.418 8.975 1.00 87.50 108 MET A N 1
ATOM 853 C CA . MET A 1 108 ? -8.963 6.991 9.244 1.00 87.50 108 MET A CA 1
ATOM 854 C C . MET A 1 108 ? -9.063 5.999 10.403 1.00 87.50 108 MET A C 1
ATOM 856 O O . MET A 1 108 ? -9.957 6.138 11.232 1.00 87.50 108 MET A O 1
ATOM 860 N N . LEU A 1 109 ? -8.131 5.045 10.510 1.00 87.88 109 LEU A N 1
ATOM 861 C CA . LEU A 1 109 ? -8.061 4.145 11.668 1.00 87.88 109 LEU A CA 1
ATOM 862 C C . LEU A 1 109 ? -7.930 4.918 12.984 1.00 87.88 109 LEU A C 1
ATOM 864 O O . LEU A 1 109 ? -8.635 4.635 13.950 1.00 87.88 109 LEU A O 1
ATOM 868 N N . ASN A 1 110 ? -7.068 5.934 13.006 1.00 86.06 110 ASN A N 1
ATOM 869 C CA . ASN A 1 110 ? -6.911 6.791 14.172 1.00 86.06 110 ASN A CA 1
ATOM 870 C C . ASN A 1 110 ? -8.177 7.594 14.504 1.00 86.06 110 ASN A C 1
ATOM 872 O O . ASN A 1 110 ? -8.544 7.666 15.673 1.00 86.06 110 ASN A O 1
ATOM 876 N N . GLU A 1 111 ? -8.837 8.193 13.509 1.00 85.31 111 GLU A N 1
ATOM 877 C CA . GLU A 1 111 ? -10.087 8.940 13.729 1.00 85.31 111 GLU A CA 1
ATOM 878 C C . GLU A 1 111 ? -11.206 8.044 14.290 1.00 85.31 111 GLU A C 1
ATOM 880 O O . GLU A 1 111 ? -12.042 8.506 15.064 1.00 85.31 111 GLU A O 1
ATOM 885 N N . GLU A 1 112 ? -11.201 6.753 13.949 1.00 84.75 112 GLU A N 1
ATOM 886 C CA . GLU A 1 112 ? -12.150 5.757 14.460 1.00 84.75 112 GLU A CA 1
ATOM 887 C C . GLU A 1 112 ? -11.749 5.157 15.826 1.00 84.75 112 GLU A C 1
ATOM 889 O O . GLU A 1 112 ? -12.519 4.393 16.408 1.00 84.75 112 GLU A O 1
ATOM 894 N N . GLY A 1 113 ? -10.586 5.527 16.375 1.00 82.81 113 GLY A N 1
ATOM 895 C CA . GLY A 1 113 ? -10.083 5.043 17.668 1.00 82.81 113 GLY A CA 1
ATOM 896 C C . GLY A 1 113 ? -9.329 3.708 17.616 1.00 82.81 113 GLY A C 1
ATOM 897 O O . GLY A 1 113 ? -8.871 3.235 18.656 1.00 82.81 113 GLY A O 1
ATOM 898 N N . ASP A 1 114 ? -9.141 3.135 16.426 1.00 82.88 114 ASP A N 1
ATOM 899 C CA . ASP A 1 114 ? -8.357 1.918 16.179 1.00 82.88 114 ASP A CA 1
ATOM 900 C C . ASP A 1 114 ? -6.872 2.282 15.968 1.00 82.88 114 ASP A C 1
ATOM 902 O O . ASP A 1 114 ? -6.293 2.075 14.897 1.00 82.88 114 ASP A O 1
ATOM 906 N N . ASP A 1 115 ? -6.247 2.894 16.982 1.00 70.88 115 ASP A N 1
ATOM 907 C CA . ASP A 1 115 ? -4.889 3.422 16.845 1.00 70.88 115 ASP A CA 1
ATOM 908 C C . ASP A 1 115 ? -3.834 2.328 16.569 1.00 70.88 115 ASP A C 1
ATOM 910 O O . ASP A 1 115 ? -3.839 1.229 17.126 1.00 70.88 115 ASP A O 1
ATOM 914 N N . VAL A 1 116 ? -2.868 2.653 15.715 1.00 73.00 116 VAL A N 1
ATOM 915 C CA . VAL A 1 116 ? -1.801 1.764 15.272 1.00 73.00 116 VAL A CA 1
ATOM 916 C C . VAL A 1 116 ? -0.588 1.936 16.186 1.00 73.00 116 VAL A C 1
ATOM 918 O O . VAL A 1 116 ? 0.370 2.631 15.851 1.00 73.00 116 VAL A O 1
ATOM 921 N N . GLU A 1 117 ? -0.611 1.262 17.341 1.00 69.62 117 GLU A N 1
ATOM 922 C CA . GLU A 1 117 ? 0.370 1.403 18.441 1.00 69.62 117 GLU A CA 1
ATOM 923 C C . GLU A 1 117 ? 1.852 1.288 18.026 1.00 69.62 117 GLU A C 1
ATOM 925 O O . GLU A 1 117 ? 2.755 1.797 18.693 1.00 69.62 117 GLU A O 1
ATOM 930 N N . TRP A 1 118 ? 2.144 0.593 16.927 1.00 75.94 118 TRP A N 1
ATOM 931 C CA . TRP A 1 118 ? 3.509 0.337 16.471 1.00 75.94 118 TRP A CA 1
ATOM 932 C C . TRP A 1 118 ? 4.057 1.412 15.506 1.00 75.94 118 TRP A C 1
ATOM 934 O O . TRP A 1 118 ? 5.261 1.386 15.199 1.00 75.94 118 TRP A O 1
ATOM 944 N N . VAL A 1 119 ? 3.220 2.363 15.068 1.00 74.12 119 VAL A N 1
ATOM 945 C CA . VAL A 1 119 ? 3.601 3.529 14.252 1.00 74.12 119 VAL A CA 1
ATOM 946 C C . VAL A 1 119 ? 3.703 4.774 15.135 1.00 74.12 119 VAL A C 1
ATOM 948 O O . VAL A 1 119 ? 2.738 5.186 15.768 1.00 74.12 119 VAL A O 1
ATOM 951 N N . ILE A 1 120 ? 4.862 5.436 15.127 1.00 74.25 120 ILE A N 1
ATOM 952 C CA . ILE A 1 120 ? 4.994 6.779 15.705 1.00 74.25 120 ILE A CA 1
ATOM 953 C C . ILE A 1 120 ? 4.437 7.778 14.699 1.00 74.25 120 ILE A C 1
ATOM 955 O O . ILE A 1 120 ? 4.997 7.961 13.612 1.00 74.25 120 ILE A O 1
ATOM 959 N N . LYS A 1 121 ? 3.361 8.454 15.091 1.00 73.94 121 LYS A N 1
ATOM 960 C CA . LYS A 1 121 ? 2.808 9.601 14.371 1.00 73.94 121 LYS A CA 1
ATOM 961 C C . LYS A 1 121 ? 3.712 10.805 14.609 1.00 73.94 121 LYS A C 1
ATOM 963 O O . LYS A 1 121 ? 3.868 11.269 15.739 1.00 73.94 121 LYS A O 1
ATOM 968 N N . ASP A 1 122 ? 4.362 11.272 13.551 1.00 73.25 122 ASP A N 1
ATOM 969 C CA . ASP A 1 122 ? 5.198 12.467 13.605 1.00 73.25 122 ASP A CA 1
ATOM 970 C C . ASP A 1 122 ? 4.349 13.749 13.501 1.00 73.25 122 ASP A C 1
ATOM 972 O O . ASP A 1 122 ? 3.119 13.719 13.423 1.00 73.25 122 ASP A O 1
ATOM 976 N N . GLY A 1 123 ? 5.004 14.913 13.558 1.00 60.41 123 GLY A N 1
ATOM 977 C CA . GLY A 1 123 ? 4.333 16.215 13.630 1.00 60.41 123 GLY A CA 1
ATOM 978 C C . GLY A 1 123 ? 3.389 16.540 12.464 1.00 60.41 123 GLY A C 1
ATOM 979 O O . GLY A 1 123 ? 2.614 17.487 12.589 1.00 60.41 123 GLY A O 1
ATOM 980 N N . ALA A 1 124 ? 3.410 15.765 11.372 1.00 56.47 124 ALA A N 1
ATOM 981 C CA . ALA A 1 124 ? 2.486 15.910 10.249 1.00 56.47 124 ALA A CA 1
ATOM 982 C C . ALA A 1 124 ? 1.026 15.573 10.613 1.00 56.47 124 ALA A C 1
ATOM 984 O O . ALA A 1 124 ? 0.119 15.982 9.896 1.00 56.47 124 ALA A O 1
ATOM 985 N N . TRP A 1 125 ? 0.794 14.861 11.721 1.00 62.00 125 TRP A N 1
ATOM 986 C CA . TRP A 1 125 ? -0.539 14.442 12.180 1.00 62.00 125 TRP A CA 1
ATOM 987 C C . TRP A 1 125 ? -1.151 15.327 13.276 1.00 62.00 125 TRP A C 1
ATOM 989 O O . TRP A 1 125 ? -2.249 15.049 13.742 1.00 62.00 125 TRP A O 1
ATOM 999 N N . GLY A 1 126 ? -0.475 16.411 13.677 1.00 44.97 126 GLY A N 1
ATOM 1000 C CA . GLY A 1 126 ? -0.942 17.288 14.754 1.00 44.97 126 GLY A CA 1
ATOM 1001 C C . GLY A 1 126 ? -0.666 16.710 16.151 1.00 44.97 126 GLY A C 1
ATOM 1002 O O . GLY A 1 126 ? -1.321 15.786 16.602 1.00 44.97 126 GLY A O 1
ATOM 1003 N N . ARG A 1 127 ? 0.319 17.311 16.837 1.00 42.75 127 ARG A N 1
ATOM 1004 C CA . ARG A 1 127 ? 0.847 17.002 18.189 1.00 42.75 127 ARG A CA 1
ATOM 1005 C C . ARG A 1 127 ? 1.207 15.532 18.472 1.00 42.75 127 ARG A C 1
ATOM 1007 O O . ARG A 1 127 ? 0.390 14.697 18.825 1.00 42.75 127 ARG A O 1
ATOM 1014 N N . VAL A 1 128 ? 2.521 15.315 18.469 1.00 45.94 128 VAL A N 1
ATOM 1015 C CA . VAL A 1 128 ? 3.244 14.146 18.983 1.00 45.94 128 VAL A CA 1
ATOM 1016 C C . VAL A 1 128 ? 2.786 13.797 20.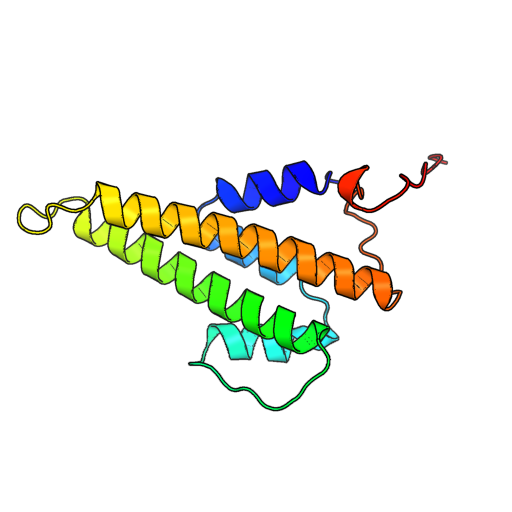405 1.00 45.94 128 VAL A C 1
ATOM 1018 O O . VAL A 1 128 ? 3.001 14.580 21.334 1.00 45.94 128 VAL A O 1
ATOM 1021 N N . PHE A 1 129 ? 2.221 12.604 20.598 1.00 40.12 129 PHE A N 1
ATOM 1022 C CA . PHE A 1 129 ? 2.104 12.014 21.929 1.00 40.12 129 PHE A CA 1
ATOM 1023 C C . PHE A 1 129 ? 3.496 11.549 22.366 1.00 40.12 129 PHE A C 1
ATOM 1025 O O . PHE A 1 129 ? 4.102 10.674 21.747 1.00 40.12 129 PHE A O 1
ATOM 1032 N N . LYS A 1 130 ? 4.035 12.164 23.424 1.00 39.78 130 LYS A N 1
ATOM 1033 C CA . LYS A 1 130 ? 5.183 11.602 24.139 1.00 39.78 130 LYS A CA 1
ATOM 1034 C C . LYS A 1 130 ? 4.713 10.323 24.822 1.00 39.78 130 LYS A C 1
ATOM 1036 O O . LYS A 1 130 ? 3.941 10.395 25.771 1.00 39.78 130 LYS A O 1
ATOM 1041 N N . ILE A 1 131 ? 5.196 9.180 24.353 1.00 42.47 131 ILE A N 1
ATOM 1042 C CA . ILE A 1 131 ? 5.127 7.939 25.119 1.00 42.47 131 ILE A CA 1
ATOM 1043 C C . ILE A 1 131 ? 6.317 7.972 26.078 1.00 42.47 131 ILE A C 1
ATOM 1045 O O . ILE A 1 131 ? 7.469 7.861 25.655 1.00 42.47 131 ILE A O 1
ATOM 1049 N N . GLU A 1 132 ? 6.046 8.203 27.361 1.00 39.44 132 GLU A N 1
ATOM 1050 C CA . GLU A 1 132 ? 7.004 7.902 28.421 1.00 39.44 132 GLU A CA 1
ATOM 1051 C C . GLU A 1 132 ? 7.100 6.377 28.525 1.00 39.44 132 GLU A C 1
ATOM 105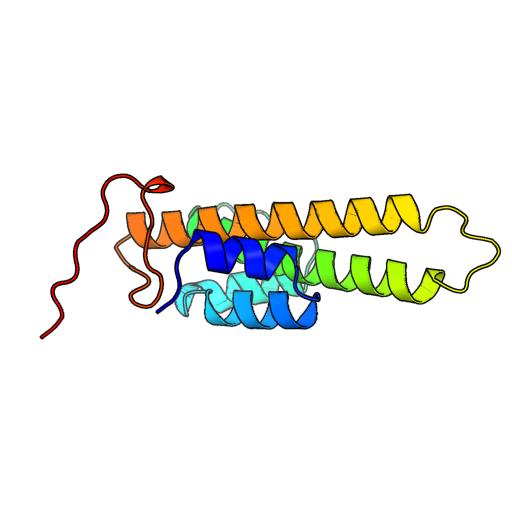3 O O . GLU A 1 132 ? 6.113 5.692 28.787 1.00 39.44 132 GLU A O 1
ATOM 1058 N N . ALA A 1 133 ? 8.281 5.843 28.221 1.00 35.44 133 ALA A N 1
ATOM 1059 C CA . ALA A 1 133 ? 8.577 4.430 28.391 1.00 35.44 133 ALA A CA 1
ATOM 1060 C C . ALA A 1 133 ? 8.678 4.115 29.893 1.00 35.44 133 ALA A C 1
ATOM 1062 O O . ALA A 1 133 ? 9.469 4.754 30.590 1.00 35.44 133 ALA A O 1
ATOM 1063 N N . TYR A 1 134 ? 7.887 3.146 30.362 1.00 33.84 134 TYR A N 1
ATOM 1064 C CA . TYR A 1 134 ? 8.116 2.437 31.625 1.00 33.84 134 TYR A CA 1
ATOM 1065 C C . TYR A 1 134 ? 9.068 1.261 31.402 1.00 33.84 134 TYR A C 1
ATOM 1067 O O . TYR A 1 134 ? 8.937 0.596 30.348 1.00 33.84 134 TYR A O 1
#

Mean predicted aligned error: 7.93 Å

pLDDT: mean 80.42, std 15.7, range [33.84, 94.5]

Nearest PDB structures (foldseek):
  1rke-assembly1_B  TM=4.360E-01  e=3.954E-01  Homo sapiens
  8ka6-assembly1_A  TM=4.379E-01  e=1.272E+00  synthetic construct
  5l0g-assembly2_D-2  TM=4.578E-01  e=1.272E+00  Homo sapiens
  8dt0-assembly1_A  TM=4.015E-01  e=1.749E+00  synthetic construct

Solvent-accessible surface area (backbone atoms only — not comparable to full-atom values): 7536 Å² total; per-residue (Å²): 120,45,46,45,74,56,51,39,51,46,37,48,72,46,57,43,69,57,38,39,55,48,51,64,70,67,52,52,81,90,35,44,67,39,21,53,46,21,46,74,58,80,89,83,88,70,98,61,59,70,55,46,52,34,29,21,49,49,16,37,40,37,49,48,37,39,53,38,49,52,52,43,62,70,40,69,81,41,89,82,54,84,51,65,65,57,45,48,46,51,40,47,50,45,25,46,52,43,27,50,48,50,51,53,36,54,50,44,32,44,77,72,67,60,61,63,88,56,49,43,64,49,72,91,72,64,76,58,79,82,77,80,83,129

Sequence (134 aa):
MIELTRLLKLIRTSDALSITIIAHKLVHPADRADFELGKGGLWVSERVSWRRELALALGYGCAGVERAEEAVESNKASRWVKSSADQRRDLLLQKVMMAEVVQEYLYMLNEEGDDVEWVIKDGAWGRVFKIEAY

Radius of gyration: 16.52 Å; Cα contacts (8 Å, |Δi|>4): 134; chains: 1; bounding box: 37×27×61 Å

Foldseek 3Di:
DEELVVVLVCLLPDALVVLLVSLCVLQDPVLVVLLCDLLVDDDDDDPDPPLNVLSSVLNVLSNVLNVLVVVLVVCVPPPPPPVNVVSVVVSSVSSNVSSVSSVVNQLVCVVVVVHDVVYFYDPVNPDGDDDDDD